Protein AF-A0A848JVA6-F1 (afdb_monomer_lite)

Radius of gyration: 17.42 Å; chains: 1; bounding box: 37×17×61 Å

pLDDT: mean 77.7, std 12.23, range [51.78, 90.69]

Structure (mmCIF, N/CA/C/O backbone):
data_AF-A0A848JVA6-F1
#
_entry.id   AF-A0A848JVA6-F1
#
loop_
_atom_site.group_PDB
_atom_site.id
_atom_site.type_symbol
_atom_site.label_atom_id
_atom_site.label_alt_id
_atom_site.label_comp_id
_atom_site.label_asym_id
_atom_site.label_entity_id
_atom_site.label_seq_id
_atom_site.pdbx_PDB_ins_code
_atom_site.Cartn_x
_atom_site.Cartn_y
_atom_site.Cartn_z
_atom_site.occupancy
_atom_site.B_iso_or_equiv
_atom_site.auth_seq_id
_atom_site.auth_comp_id
_atom_site.auth_asym_id
_atom_site.auth_atom_id
_atom_site.pdbx_PDB_model_num
ATOM 1 N N . MET A 1 1 ? 25.494 -10.259 -16.504 1.00 53.75 1 MET A N 1
ATOM 2 C CA . MET A 1 1 ? 24.195 -9.554 -16.576 1.00 53.75 1 MET A CA 1
ATOM 3 C C . MET A 1 1 ? 24.503 -8.065 -16.604 1.00 53.75 1 MET A C 1
ATOM 5 O O . MET A 1 1 ? 25.190 -7.590 -15.714 1.00 53.75 1 MET A O 1
ATOM 9 N N . SER A 1 2 ? 24.162 -7.373 -17.686 1.00 56.09 2 SER A N 1
ATOM 10 C CA . SER A 1 2 ? 24.612 -6.009 -18.000 1.00 56.09 2 SER A CA 1
ATOM 11 C C . SER A 1 2 ? 24.155 -4.990 -16.942 1.00 56.09 2 SER A C 1
ATOM 13 O O . SER A 1 2 ? 22.969 -4.937 -16.628 1.00 56.09 2 SER A O 1
ATOM 15 N N . SER A 1 3 ? 25.065 -4.155 -16.412 1.00 68.50 3 SER A N 1
ATOM 16 C CA . SER A 1 3 ? 24.784 -3.160 -15.347 1.00 68.50 3 SER A CA 1
ATOM 17 C C . SER A 1 3 ? 23.570 -2.261 -15.615 1.00 68.50 3 SER A C 1
ATOM 19 O O . SER A 1 3 ? 22.908 -1.820 -14.679 1.00 68.50 3 SER A O 1
ATOM 21 N N . LEU A 1 4 ? 23.232 -2.025 -16.885 1.00 74.38 4 LEU A N 1
ATOM 22 C CA . LEU A 1 4 ? 22.045 -1.271 -17.298 1.00 74.38 4 LEU A CA 1
ATOM 23 C C . LEU A 1 4 ? 20.727 -1.973 -16.933 1.00 74.38 4 LEU A C 1
ATOM 25 O O . LEU A 1 4 ? 19.780 -1.315 -16.506 1.00 74.38 4 LEU A O 1
ATOM 29 N N . ALA A 1 5 ? 20.668 -3.302 -17.051 1.00 76.38 5 ALA A N 1
ATOM 30 C CA . ALA A 1 5 ? 19.492 -4.084 -16.673 1.00 76.38 5 ALA A CA 1
ATOM 31 C C . ALA A 1 5 ? 19.279 -4.067 -15.152 1.00 76.38 5 ALA A C 1
ATOM 33 O O . ALA A 1 5 ? 18.150 -3.936 -14.682 1.00 76.38 5 ALA A O 1
ATOM 34 N N . ILE A 1 6 ? 20.373 -4.123 -14.387 1.00 80.62 6 ILE A N 1
ATOM 35 C CA . ILE A 1 6 ? 20.347 -4.042 -12.922 1.00 80.62 6 ILE A CA 1
ATOM 36 C C . ILE A 1 6 ? 19.851 -2.661 -12.479 1.00 80.62 6 ILE A C 1
ATOM 38 O O . ILE A 1 6 ? 18.968 -2.576 -11.630 1.00 80.62 6 ILE A O 1
ATOM 42 N N . LEU A 1 7 ? 20.345 -1.580 -13.094 1.00 83.38 7 LEU A N 1
ATOM 43 C CA . LEU A 1 7 ? 19.913 -0.221 -12.764 1.00 83.38 7 LEU A CA 1
ATOM 44 C C . LEU A 1 7 ? 18.431 0.021 -13.099 1.00 83.38 7 LEU A C 1
ATOM 46 O O . LEU A 1 7 ? 17.715 0.635 -12.310 1.00 83.38 7 LEU A O 1
ATOM 50 N N . ALA A 1 8 ? 17.945 -0.485 -14.237 1.00 81.12 8 ALA A N 1
ATOM 51 C CA . ALA A 1 8 ? 16.527 -0.410 -14.592 1.00 81.12 8 ALA A CA 1
ATOM 52 C C . ALA A 1 8 ? 15.645 -1.188 -13.600 1.00 81.12 8 ALA A C 1
ATOM 54 O O . ALA A 1 8 ? 14.603 -0.686 -13.174 1.00 81.12 8 ALA A O 1
ATOM 55 N N . HIS A 1 9 ? 16.091 -2.375 -13.180 1.00 80.88 9 HIS A N 1
ATOM 56 C CA . HIS A 1 9 ? 15.400 -3.181 -12.178 1.00 80.88 9 HIS A CA 1
ATOM 57 C C . HIS A 1 9 ? 15.358 -2.489 -10.809 1.00 80.88 9 HIS A C 1
ATOM 59 O O . HIS A 1 9 ? 14.297 -2.412 -10.198 1.00 80.88 9 HIS A O 1
ATOM 65 N N . LEU A 1 10 ? 16.473 -1.906 -10.361 1.00 86.44 10 LEU A N 1
ATOM 66 C CA . LEU A 1 10 ? 16.539 -1.133 -9.117 1.00 86.44 10 LEU A CA 1
ATOM 67 C C . LEU A 1 10 ? 15.612 0.085 -9.136 1.00 86.44 10 LEU A C 1
ATOM 69 O O . LEU A 1 10 ? 14.932 0.350 -8.150 1.00 86.44 10 LEU A O 1
ATOM 73 N N . ARG A 1 11 ? 15.545 0.813 -10.257 1.00 83.06 11 ARG A N 1
ATOM 74 C CA . ARG A 1 11 ? 14.624 1.952 -10.408 1.00 83.06 11 ARG A CA 1
ATOM 75 C C . ARG A 1 11 ? 13.167 1.513 -10.326 1.00 83.06 11 ARG A C 1
ATOM 77 O O . ARG A 1 11 ? 12.377 2.161 -9.648 1.00 83.06 11 ARG A O 1
ATOM 84 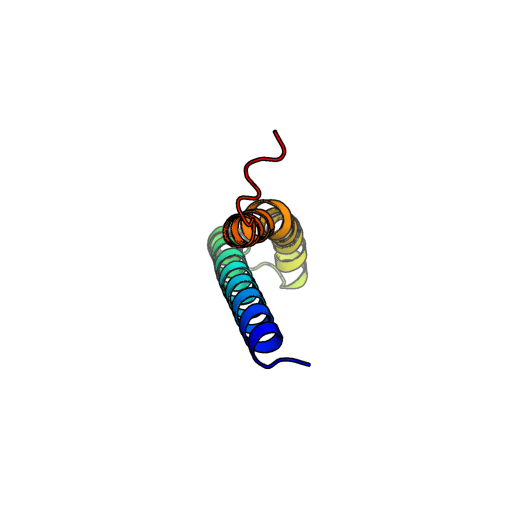N N . PHE A 1 12 ? 12.821 0.415 -10.996 1.00 81.31 12 PHE A N 1
ATOM 85 C CA . PHE A 1 12 ? 11.485 -0.169 -10.914 1.00 81.31 12 PHE A CA 1
ATOM 86 C C . PHE A 1 12 ? 11.146 -0.584 -9.480 1.00 81.31 12 PHE A C 1
ATOM 88 O O . PHE A 1 12 ? 10.095 -0.214 -8.962 1.00 81.31 12 PHE A O 1
ATOM 95 N N . LEU A 1 13 ? 12.064 -1.295 -8.823 1.00 86.69 13 LEU A N 1
ATOM 96 C CA . LEU A 1 13 ? 11.895 -1.760 -7.453 1.00 86.69 13 LEU A CA 1
ATOM 97 C C . LEU A 1 13 ? 11.724 -0.588 -6.479 1.00 86.69 13 LEU A C 1
ATOM 99 O O . LEU A 1 13 ? 10.813 -0.604 -5.657 1.00 86.69 13 LEU A O 1
ATOM 103 N N . GLY A 1 14 ? 12.537 0.460 -6.625 1.00 88.25 14 GLY A N 1
ATOM 104 C CA . GLY A 1 14 ? 12.430 1.683 -5.834 1.00 88.25 14 GLY A CA 1
ATOM 105 C C . GLY A 1 14 ? 11.089 2.391 -6.024 1.00 88.25 14 GLY A C 1
ATOM 106 O O . GLY A 1 14 ? 10.454 2.771 -5.044 1.00 88.25 14 GLY A O 1
ATOM 107 N N . LEU A 1 15 ? 10.608 2.515 -7.266 1.00 85.69 15 LEU A N 1
ATOM 108 C CA . LEU A 1 15 ? 9.315 3.144 -7.551 1.00 85.69 15 LEU A CA 1
ATOM 109 C C . LEU A 1 15 ? 8.150 2.340 -6.952 1.00 85.69 15 LEU A C 1
ATOM 111 O O . LEU A 1 15 ? 7.234 2.918 -6.368 1.00 85.69 15 LEU A O 1
ATOM 115 N N . MET A 1 16 ? 8.218 1.009 -7.043 1.00 84.25 16 MET A N 1
ATOM 116 C CA . MET A 1 16 ? 7.242 0.110 -6.424 1.00 84.25 16 MET A CA 1
ATOM 117 C C . MET A 1 16 ? 7.273 0.211 -4.895 1.00 84.25 16 MET A C 1
ATOM 119 O O . MET A 1 16 ? 6.212 0.304 -4.287 1.00 84.25 16 MET A O 1
ATOM 123 N N . MET A 1 17 ? 8.457 0.251 -4.270 1.00 87.38 17 MET A N 1
ATOM 124 C CA . MET A 1 17 ? 8.604 0.425 -2.818 1.00 87.38 17 MET A CA 1
ATOM 125 C C . MET A 1 17 ? 8.014 1.749 -2.337 1.00 87.38 17 MET A C 1
ATOM 127 O O . MET A 1 17 ? 7.245 1.755 -1.378 1.00 87.38 17 MET A O 1
ATOM 131 N N . ILE A 1 18 ? 8.331 2.858 -3.010 1.00 90.56 18 ILE A N 1
ATOM 132 C CA . ILE A 1 18 ? 7.797 4.180 -2.657 1.00 90.56 18 ILE A CA 1
ATOM 133 C C . ILE A 1 18 ? 6.273 4.195 -2.816 1.00 90.56 18 ILE A C 1
ATOM 135 O O . ILE A 1 18 ? 5.568 4.631 -1.906 1.00 90.56 18 ILE A O 1
ATOM 139 N N . GLY A 1 19 ? 5.752 3.674 -3.932 1.00 85.44 19 GLY A N 1
ATOM 140 C CA . GLY A 1 19 ? 4.312 3.592 -4.174 1.00 85.44 19 GLY A CA 1
ATOM 141 C C . GLY A 1 19 ? 3.586 2.737 -3.133 1.00 85.44 19 GLY A C 1
ATOM 142 O O . GLY A 1 19 ? 2.543 3.145 -2.625 1.00 85.44 19 GLY A O 1
ATOM 143 N N . ALA A 1 20 ? 4.163 1.589 -2.766 1.00 86.25 20 ALA A N 1
ATOM 144 C CA . ALA A 1 20 ? 3.644 0.728 -1.709 1.00 86.25 20 ALA A CA 1
ATOM 145 C C . ALA A 1 20 ? 3.611 1.461 -0.365 1.00 86.25 20 ALA A C 1
ATOM 147 O O . ALA A 1 20 ? 2.567 1.534 0.271 1.00 86.25 20 ALA A O 1
ATOM 148 N N . TYR A 1 21 ? 4.739 2.044 0.048 1.00 88.38 21 TYR A N 1
ATOM 149 C CA . TYR A 1 21 ? 4.866 2.722 1.335 1.00 88.38 21 TYR A CA 1
ATOM 150 C C . TYR A 1 21 ? 3.895 3.899 1.468 1.00 88.38 21 TYR A C 1
ATOM 152 O O . TYR A 1 21 ? 3.244 4.051 2.503 1.00 88.38 21 TYR A O 1
ATOM 160 N N . ALA A 1 22 ? 3.755 4.706 0.414 1.00 89.31 22 ALA A N 1
ATOM 161 C CA . ALA A 1 22 ? 2.817 5.822 0.391 1.00 89.31 22 ALA A CA 1
ATOM 162 C C . ALA A 1 22 ? 1.361 5.343 0.502 1.00 89.31 22 ALA A C 1
ATOM 164 O O . ALA A 1 22 ? 0.602 5.865 1.316 1.00 89.31 22 ALA A O 1
ATOM 165 N N . LEU A 1 23 ? 0.985 4.316 -0.267 1.00 87.56 23 LEU A N 1
ATOM 166 C CA . LEU A 1 23 ? -0.362 3.747 -0.237 1.00 87.56 23 LEU A CA 1
ATOM 167 C C . LEU A 1 23 ? -0.694 3.155 1.136 1.00 87.56 23 LEU A C 1
ATOM 169 O O . LEU A 1 23 ? -1.767 3.410 1.679 1.00 87.56 23 LEU A O 1
ATOM 173 N N . ILE A 1 24 ? 0.243 2.396 1.705 1.00 87.88 24 ILE A N 1
ATOM 174 C CA . ILE A 1 24 ? 0.109 1.776 3.021 1.00 87.88 24 ILE A CA 1
ATOM 175 C C . ILE A 1 24 ? -0.161 2.840 4.084 1.00 87.88 24 ILE A C 1
ATOM 177 O O . ILE A 1 24 ? -1.133 2.728 4.830 1.00 87.88 24 ILE A O 1
ATOM 181 N N . ASN A 1 25 ? 0.665 3.887 4.123 1.00 90.69 25 ASN A N 1
ATOM 182 C CA . ASN A 1 25 ? 0.506 4.965 5.093 1.00 90.69 25 ASN A CA 1
ATOM 183 C C . ASN A 1 25 ? -0.786 5.753 4.883 1.00 90.69 25 ASN A C 1
ATOM 185 O O . ASN A 1 25 ? -1.425 6.108 5.864 1.00 90.69 25 ASN A O 1
ATOM 189 N N . ALA A 1 26 ? -1.204 5.999 3.639 1.00 88.81 26 ALA A N 1
ATOM 190 C CA . ALA A 1 26 ? -2.460 6.694 3.362 1.00 88.81 26 ALA A CA 1
ATOM 191 C C . ALA A 1 26 ? -3.673 5.907 3.884 1.00 88.81 26 ALA A C 1
ATOM 193 O O . ALA A 1 26 ? -4.552 6.472 4.532 1.00 88.81 26 ALA A O 1
ATOM 194 N N . ILE A 1 27 ? -3.687 4.592 3.649 1.00 87.12 27 ILE A N 1
ATOM 195 C CA . ILE A 1 27 ? -4.732 3.688 4.136 1.00 87.12 27 ILE A CA 1
ATOM 196 C C . ILE A 1 27 ? -4.722 3.660 5.665 1.00 87.12 27 ILE A C 1
ATOM 198 O O . ILE A 1 27 ? -5.757 3.900 6.279 1.00 87.12 27 ILE A O 1
ATOM 202 N N . LEU A 1 28 ? -3.562 3.447 6.294 1.00 86.56 28 LEU A N 1
ATOM 203 C CA . LEU A 1 28 ? -3.456 3.451 7.755 1.00 86.56 28 LEU A CA 1
ATOM 204 C C . LEU A 1 28 ? -3.851 4.796 8.367 1.00 86.56 28 LEU A C 1
ATOM 206 O O . LEU A 1 28 ? -4.519 4.802 9.391 1.00 86.56 28 LEU A O 1
ATOM 210 N N . ALA A 1 29 ? -3.485 5.924 7.758 1.00 87.75 29 ALA A N 1
ATOM 211 C CA . ALA A 1 29 ? -3.867 7.247 8.243 1.00 87.75 29 ALA A CA 1
ATOM 212 C C . ALA A 1 29 ? -5.388 7.454 8.188 1.00 87.75 29 ALA A C 1
ATOM 214 O O . ALA A 1 29 ? -5.962 8.012 9.120 1.00 87.75 29 ALA A O 1
ATOM 215 N N . LEU A 1 30 ? -6.043 6.957 7.134 1.00 87.00 30 LEU A N 1
ATOM 216 C CA . LEU A 1 30 ? -7.496 7.019 6.983 1.00 87.00 30 LEU A CA 1
ATOM 217 C C . LEU A 1 30 ? -8.227 6.072 7.948 1.00 87.00 30 LEU A C 1
ATOM 219 O O . LEU A 1 30 ? -9.280 6.418 8.477 1.00 87.00 30 LEU A O 1
ATOM 223 N N . LEU A 1 31 ? -7.662 4.887 8.190 1.00 85.06 31 LEU A N 1
ATOM 224 C CA . LEU A 1 31 ? -8.210 3.880 9.101 1.00 85.06 31 LEU A CA 1
ATOM 225 C C . LEU A 1 31 ? -7.913 4.174 10.573 1.00 85.06 31 LEU A C 1
ATOM 227 O O . LEU A 1 31 ? -8.710 3.791 11.420 1.00 85.06 31 LEU A O 1
ATOM 231 N N . SER A 1 32 ? -6.827 4.884 10.882 1.00 84.00 32 SER A N 1
ATOM 232 C CA . SER A 1 32 ? -6.388 5.240 12.238 1.00 84.00 32 SER A CA 1
ATOM 233 C C . SER A 1 32 ? -7.518 5.746 13.149 1.00 84.00 32 SER A C 1
ATOM 235 O O . SER A 1 32 ? -7.706 5.148 14.211 1.00 84.00 32 SER A O 1
ATOM 237 N N . PRO A 1 33 ? -8.339 6.748 12.758 1.00 83.44 33 PRO A N 1
ATOM 238 C CA . PRO A 1 33 ? -9.439 7.217 13.605 1.00 83.44 33 PRO A CA 1
ATOM 239 C C . PRO A 1 33 ? -10.547 6.173 13.819 1.00 83.44 33 PRO A C 1
ATOM 241 O O . PRO A 1 33 ? -11.249 6.229 14.822 1.00 83.44 33 PRO A O 1
ATOM 244 N N . ILE A 1 34 ? -10.708 5.221 12.898 1.00 81.56 34 ILE A N 1
ATOM 245 C CA . ILE A 1 34 ? -11.773 4.205 12.914 1.00 81.56 34 ILE A CA 1
ATOM 246 C C . ILE A 1 34 ? -11.326 2.965 13.700 1.00 81.56 34 ILE A C 1
ATOM 248 O O . ILE A 1 34 ? -12.112 2.355 14.419 1.00 81.56 34 ILE A O 1
ATOM 252 N N . THR A 1 35 ? -10.047 2.605 13.590 1.00 84.38 35 THR A N 1
ATOM 253 C CA . THR A 1 35 ? -9.432 1.457 14.269 1.00 84.38 35 THR A CA 1
ATOM 254 C C . THR A 1 35 ? -8.835 1.817 15.634 1.00 84.38 35 THR A C 1
ATOM 256 O O . THR A 1 35 ? -8.098 1.021 16.218 1.00 84.38 35 THR A O 1
ATOM 259 N N . ALA A 1 36 ? -9.114 3.017 16.153 1.00 78.31 36 ALA A N 1
ATOM 260 C CA . ALA A 1 36 ? -8.622 3.469 17.449 1.00 78.31 36 ALA A CA 1
ATOM 261 C C . ALA A 1 36 ? -9.152 2.554 18.570 1.00 78.31 36 ALA A C 1
ATOM 263 O O . ALA A 1 36 ? -10.354 2.468 18.810 1.00 78.31 36 ALA A O 1
ATOM 264 N N . GLY A 1 37 ? -8.245 1.834 19.237 1.00 81.88 37 GLY A N 1
ATOM 265 C CA . GLY A 1 37 ? -8.578 0.859 20.284 1.00 81.88 37 GLY A CA 1
ATOM 266 C C . GLY A 1 37 ? -8.861 -0.563 19.783 1.00 81.88 37 GLY A C 1
ATOM 267 O O . GLY A 1 37 ? -9.128 -1.445 20.598 1.00 81.88 37 GLY A O 1
ATOM 268 N N . TRP A 1 38 ? -8.778 -0.819 18.473 1.00 84.81 38 TRP A N 1
ATOM 269 C CA . TRP A 1 38 ? -8.912 -2.172 17.933 1.00 84.81 38 TRP A CA 1
ATOM 270 C C . TRP A 1 38 ? -7.622 -2.972 18.140 1.00 84.81 38 TRP A C 1
ATOM 272 O O . TRP A 1 38 ? -6.519 -2.424 18.043 1.00 84.81 38 TRP A O 1
ATOM 282 N N . PRO A 1 39 ? -7.723 -4.287 18.385 1.00 85.69 39 PRO A N 1
ATOM 283 C CA . PRO A 1 39 ? -6.552 -5.141 18.401 1.00 85.69 39 PRO A CA 1
ATOM 284 C C . PRO A 1 39 ? -5.938 -5.238 16.994 1.00 85.69 39 PRO A C 1
ATOM 286 O O . PRO A 1 39 ? -6.642 -5.247 15.984 1.00 85.69 39 PRO A O 1
ATOM 289 N N . ILE A 1 40 ? -4.606 -5.341 16.936 1.00 84.56 40 ILE A N 1
ATOM 290 C CA . ILE A 1 40 ? -3.805 -5.231 15.699 1.00 84.56 40 ILE A CA 1
ATOM 291 C C . ILE A 1 40 ? -4.304 -6.165 14.587 1.00 84.56 40 ILE A C 1
ATOM 293 O O . ILE A 1 40 ? -4.311 -5.772 13.420 1.00 84.56 40 ILE A O 1
ATOM 297 N N . TRP A 1 41 ? -4.752 -7.376 14.934 1.00 85.88 41 TRP A N 1
ATOM 298 C CA . TRP A 1 4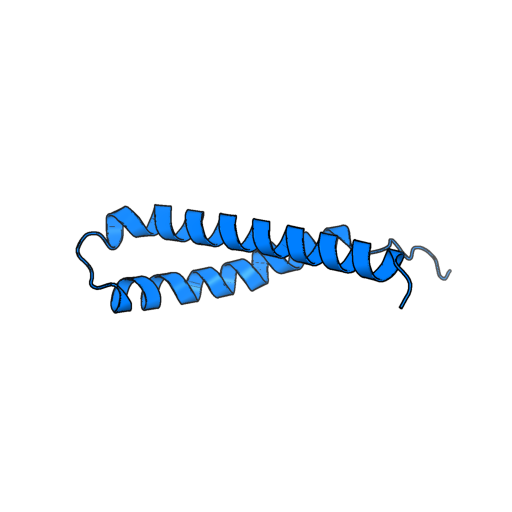1 ? -5.256 -8.365 13.976 1.00 85.88 41 TRP A CA 1
ATOM 299 C C . TRP A 1 41 ? -6.523 -7.896 13.245 1.00 85.88 41 TRP A C 1
ATOM 301 O O . TRP A 1 41 ? -6.659 -8.137 12.050 1.00 85.88 41 TRP A O 1
ATOM 311 N N . ALA A 1 42 ? -7.426 -7.187 13.928 1.00 84.50 42 ALA A N 1
ATOM 312 C CA . ALA A 1 42 ? -8.660 -6.686 13.331 1.00 84.50 42 ALA A CA 1
ATOM 313 C C . ALA A 1 42 ? -8.360 -5.505 12.397 1.00 84.50 42 ALA A C 1
ATOM 315 O O . ALA A 1 42 ? -8.854 -5.451 11.271 1.00 84.50 42 ALA A O 1
ATOM 316 N N . SER A 1 43 ? -7.468 -4.609 12.826 1.00 85.38 43 SER A N 1
ATOM 317 C CA . SER A 1 43 ? -7.009 -3.475 12.019 1.00 85.38 43 SER A CA 1
ATOM 318 C C . SER A 1 43 ? -6.266 -3.928 10.760 1.00 85.38 43 SER A C 1
ATOM 320 O O . SER A 1 43 ? -6.477 -3.370 9.686 1.00 85.38 43 SER A O 1
ATOM 322 N N . THR A 1 44 ? -5.432 -4.970 10.854 1.00 85.81 44 THR A N 1
ATOM 323 C CA . THR A 1 44 ? -4.745 -5.542 9.683 1.00 85.81 44 THR A CA 1
ATOM 324 C C . THR A 1 44 ? -5.707 -6.267 8.751 1.00 85.81 44 THR A C 1
ATOM 326 O O . THR A 1 44 ? -5.617 -6.066 7.543 1.00 85.81 44 THR A O 1
ATOM 329 N N . LEU A 1 45 ? -6.671 -7.031 9.274 1.00 88.44 45 LEU A N 1
ATOM 330 C CA . LEU A 1 45 ? -7.687 -7.690 8.446 1.00 88.44 45 LEU A CA 1
ATOM 331 C C . LEU A 1 45 ? -8.512 -6.680 7.633 1.00 88.44 45 LEU A C 1
ATOM 333 O O . LEU A 1 45 ? -8.890 -6.968 6.502 1.00 88.44 45 LEU A O 1
ATOM 337 N N . LEU A 1 46 ? -8.759 -5.491 8.191 1.00 87.25 46 LEU A N 1
ATOM 338 C CA . LEU A 1 46 ? -9.495 -4.415 7.528 1.00 87.25 46 LEU A CA 1
ATOM 339 C C . LEU A 1 46 ? -8.621 -3.609 6.553 1.00 87.25 46 LEU A C 1
ATOM 341 O O . LEU A 1 46 ? -9.093 -3.203 5.494 1.00 87.25 46 LEU A O 1
ATOM 345 N N . ALA A 1 47 ? -7.347 -3.386 6.887 1.00 86.12 47 ALA A N 1
ATOM 346 C CA . ALA A 1 47 ? -6.422 -2.590 6.077 1.00 86.12 47 ALA A CA 1
ATOM 347 C C . ALA A 1 47 ? -5.834 -3.353 4.875 1.00 86.12 47 ALA A C 1
ATOM 349 O O . ALA A 1 47 ? -5.554 -2.749 3.838 1.00 86.12 47 ALA A O 1
ATOM 350 N N . VAL A 1 48 ? -5.647 -4.673 4.981 1.00 89.62 48 VAL A N 1
ATOM 351 C CA . VAL A 1 48 ? -5.014 -5.490 3.929 1.00 89.62 48 VAL A CA 1
ATOM 352 C C . VAL A 1 48 ? -5.843 -5.566 2.634 1.00 89.62 48 VAL A C 1
ATOM 354 O O . VAL A 1 48 ? -5.267 -5.349 1.565 1.00 89.62 48 VAL A O 1
ATOM 357 N N . PRO A 1 49 ? -7.168 -5.816 2.653 1.00 88.44 49 PRO A N 1
ATOM 358 C CA . PRO A 1 49 ? -7.971 -5.864 1.431 1.00 88.44 49 PRO A CA 1
ATOM 359 C C . PRO A 1 49 ? -7.884 -4.586 0.570 1.00 88.44 49 PRO A C 1
ATOM 361 O O . PRO A 1 49 ? -7.581 -4.703 -0.624 1.00 88.44 49 PRO A O 1
ATOM 364 N N . PRO A 1 50 ? -8.058 -3.364 1.122 1.00 86.94 50 PRO A N 1
ATOM 365 C CA . PRO A 1 50 ? -7.892 -2.139 0.346 1.00 86.94 50 PRO A CA 1
ATOM 366 C C . PRO A 1 50 ? -6.432 -1.876 -0.048 1.00 86.94 50 PRO A C 1
ATOM 368 O O . PRO A 1 50 ? -6.202 -1.337 -1.130 1.00 86.94 50 PRO A O 1
ATOM 371 N N . MET A 1 51 ? -5.440 -2.293 0.753 1.00 87.50 51 MET A N 1
ATOM 372 C CA . MET A 1 51 ? -4.023 -2.224 0.357 1.00 87.50 51 MET A CA 1
ATOM 373 C C . MET A 1 51 ? -3.757 -3.005 -0.925 1.00 87.50 51 MET A C 1
ATOM 375 O O . MET A 1 51 ? -3.151 -2.470 -1.852 1.00 87.50 51 MET A O 1
ATOM 379 N N . VAL A 1 52 ? -4.208 -4.260 -0.986 1.00 86.31 52 VAL A N 1
ATOM 380 C CA . VAL A 1 52 ? -3.973 -5.135 -2.140 1.00 86.31 52 VAL A CA 1
ATOM 381 C C . VAL A 1 52 ? -4.701 -4.594 -3.367 1.00 86.31 52 VAL A C 1
ATOM 383 O O . VAL A 1 52 ? -4.091 -4.485 -4.432 1.00 86.31 52 VAL A O 1
ATOM 386 N N . MET A 1 53 ? -5.963 -4.167 -3.220 1.00 85.69 53 MET A N 1
ATOM 387 C CA . MET A 1 53 ? -6.690 -3.515 -4.315 1.00 85.69 53 MET A CA 1
ATOM 388 C C . MET A 1 53 ? -5.968 -2.259 -4.808 1.00 85.69 53 MET A C 1
ATOM 390 O O . MET A 1 53 ? -5.772 -2.105 -6.012 1.00 85.69 53 MET A O 1
ATOM 394 N N . GLY A 1 54 ? -5.515 -1.389 -3.902 1.00 84.44 54 GLY A N 1
ATOM 395 C CA . GLY A 1 54 ? -4.778 -0.181 -4.262 1.00 84.44 54 GLY A CA 1
ATOM 396 C C . GLY 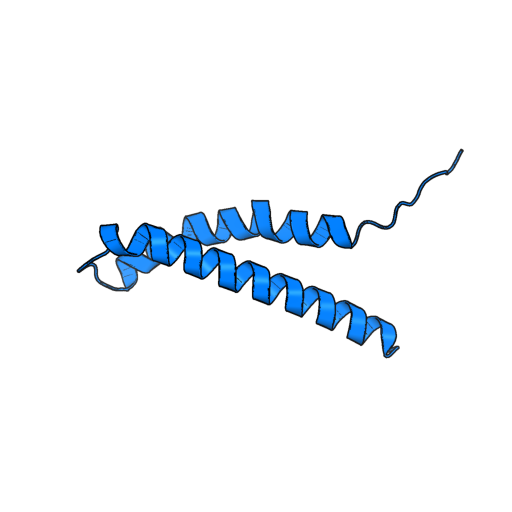A 1 54 ? -3.448 -0.492 -4.952 1.00 84.44 54 GLY A C 1
ATOM 397 O O . GLY A 1 54 ? -3.089 0.155 -5.932 1.00 84.44 54 GLY A O 1
ATOM 398 N N . MET A 1 55 ? -2.725 -1.526 -4.526 1.00 83.50 55 MET A N 1
ATOM 399 C CA . MET A 1 55 ? -1.470 -1.913 -5.172 1.00 83.50 55 MET A CA 1
ATOM 400 C C . MET A 1 55 ? -1.691 -2.407 -6.606 1.00 83.50 55 MET A C 1
ATOM 402 O O . MET A 1 55 ? -0.975 -2.001 -7.525 1.00 83.50 55 MET A O 1
ATOM 406 N N . VAL A 1 56 ? -2.708 -3.245 -6.812 1.00 77.50 56 VAL A N 1
ATOM 407 C CA . VAL A 1 56 ? -3.036 -3.808 -8.128 1.00 77.50 56 VAL A CA 1
ATOM 408 C C . VAL A 1 56 ? -3.608 -2.741 -9.069 1.00 77.50 56 VAL A C 1
ATOM 410 O O . VAL A 1 56 ? -3.248 -2.721 -10.246 1.00 77.50 56 VAL A O 1
ATOM 413 N N . HIS A 1 57 ? -4.448 -1.828 -8.568 1.00 74.00 57 HIS A N 1
ATOM 414 C CA . HIS A 1 57 ? -5.151 -0.839 -9.394 1.00 74.00 57 HIS A CA 1
ATOM 415 C C . HIS A 1 57 ? -4.488 0.538 -9.500 1.00 74.00 57 HIS A C 1
ATOM 417 O O . HIS A 1 57 ? -4.792 1.257 -10.447 1.00 74.00 57 HIS A O 1
ATOM 423 N N . LEU A 1 58 ? -3.601 0.936 -8.584 1.00 67.50 58 LEU A N 1
ATOM 424 C CA . LEU A 1 58 ? -2.897 2.228 -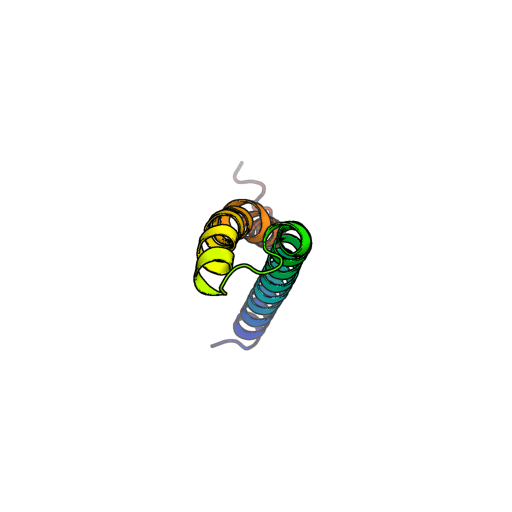8.644 1.00 67.50 58 LEU A CA 1
ATOM 425 C C . LEU A 1 58 ? -1.403 2.041 -8.884 1.00 67.50 58 LEU A C 1
ATOM 427 O O . LEU A 1 58 ? -0.862 2.583 -9.846 1.00 67.50 58 LEU A O 1
ATOM 431 N N . VAL A 1 59 ? -0.729 1.245 -8.053 1.00 66.12 59 VAL A N 1
ATOM 432 C CA . VAL A 1 59 ? 0.739 1.134 -8.106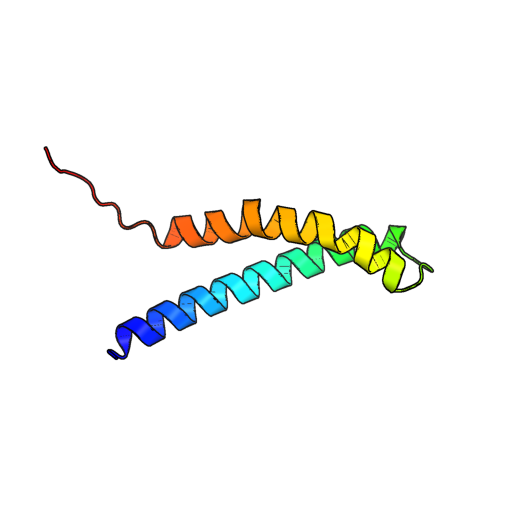 1.00 66.12 59 VAL A CA 1
ATOM 433 C C . VAL A 1 59 ? 1.190 0.432 -9.391 1.00 66.12 59 VAL A C 1
ATOM 435 O O . VAL A 1 59 ? 2.057 0.939 -10.106 1.00 66.12 59 VAL A O 1
ATOM 438 N N . LEU A 1 60 ? 0.556 -0.689 -9.743 1.00 64.38 60 LEU A N 1
ATOM 439 C CA . LEU A 1 60 ? 0.889 -1.453 -10.944 1.00 64.38 60 LEU A CA 1
ATOM 440 C C . LEU A 1 60 ? 0.684 -0.670 -12.261 1.00 64.38 60 LEU A C 1
ATOM 442 O O . LEU A 1 60 ? 1.594 -0.694 -13.094 1.00 64.38 60 LEU A O 1
ATOM 446 N N . PRO A 1 61 ? -0.436 0.044 -12.499 1.00 61.38 61 PRO A N 1
ATOM 447 C CA . PRO A 1 61 ? -0.593 0.839 -13.717 1.00 61.38 61 PRO A CA 1
ATOM 448 C C . PRO A 1 61 ? 0.294 2.083 -13.756 1.00 61.38 61 PRO A C 1
ATOM 450 O O . PRO A 1 61 ? 0.761 2.426 -14.840 1.00 61.38 61 PRO A O 1
ATOM 453 N N . ILE A 1 62 ? 0.574 2.738 -12.622 1.00 63.06 62 ILE A N 1
ATOM 454 C CA . ILE A 1 62 ? 1.506 3.879 -12.582 1.00 63.06 62 ILE A CA 1
ATOM 455 C C . ILE A 1 62 ? 2.917 3.418 -12.952 1.00 63.06 62 ILE A C 1
ATOM 457 O O . ILE A 1 62 ? 3.572 4.058 -13.778 1.00 63.06 62 ILE A O 1
ATOM 461 N N . ALA A 1 63 ? 3.353 2.275 -12.415 1.00 61.75 63 ALA A N 1
ATOM 462 C CA . ALA A 1 63 ? 4.617 1.669 -12.796 1.00 61.75 63 ALA A CA 1
ATOM 463 C C . ALA A 1 63 ? 4.601 1.277 -14.282 1.00 61.75 63 ALA A C 1
ATOM 465 O O . ALA A 1 63 ? 5.448 1.744 -15.033 1.00 61.75 63 ALA A O 1
ATOM 466 N N . ARG A 1 64 ? 3.599 0.526 -14.764 1.00 59.75 64 ARG A N 1
ATOM 467 C CA . ARG A 1 64 ? 3.493 0.128 -16.186 1.00 59.75 64 ARG A CA 1
ATOM 468 C C . ARG A 1 64 ? 3.466 1.316 -17.155 1.00 59.75 64 ARG A C 1
ATOM 470 O O . ARG A 1 64 ? 4.058 1.217 -18.227 1.00 59.75 64 ARG A O 1
ATOM 477 N N . ARG A 1 65 ? 2.858 2.449 -16.782 1.00 58.53 65 ARG A N 1
ATOM 478 C CA . ARG A 1 65 ? 2.831 3.674 -17.606 1.00 58.53 65 ARG A CA 1
ATOM 479 C C . ARG A 1 65 ? 4.212 4.267 -17.873 1.00 58.53 65 ARG A C 1
ATOM 481 O O . ARG A 1 65 ? 4.403 4.852 -18.929 1.00 58.53 65 ARG A O 1
ATOM 488 N N . HIS A 1 66 ? 5.166 4.103 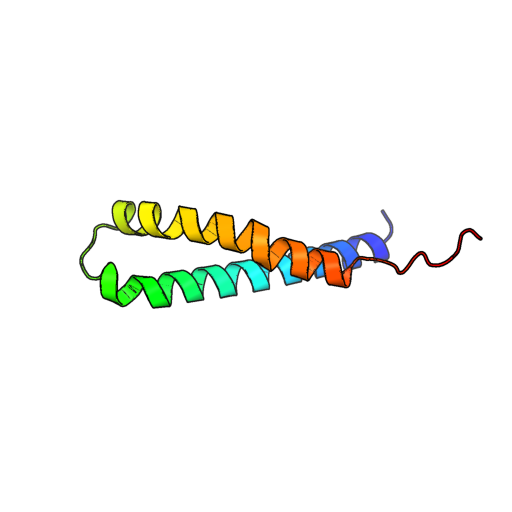-16.960 1.00 55.47 66 HIS A N 1
ATOM 489 C CA . HIS A 1 66 ? 6.523 4.639 -17.124 1.00 55.47 66 HIS A CA 1
ATOM 490 C C . HIS A 1 66 ? 7.460 3.694 -17.895 1.00 55.47 66 HIS A C 1
ATOM 492 O O . HIS A 1 66 ? 8.589 4.064 -18.208 1.00 55.47 66 HIS A O 1
ATOM 498 N N . LEU A 1 67 ? 7.006 2.468 -18.181 1.00 55.25 67 LEU A N 1
ATOM 499 C CA . LEU A 1 67 ? 7.793 1.388 -18.789 1.00 55.25 67 LEU A CA 1
ATOM 500 C C . LEU A 1 67 ? 7.320 1.064 -20.210 1.00 55.25 67 LEU A C 1
ATOM 502 O O . LEU A 1 67 ? 8.028 0.380 -20.948 1.00 55.25 67 LEU A O 1
ATOM 506 N N . ALA A 1 68 ? 6.119 1.515 -20.583 1.00 53.91 68 ALA A N 1
ATOM 507 C CA . ALA A 1 68 ? 5.577 1.335 -21.917 1.00 53.91 68 ALA A CA 1
ATOM 508 C C . ALA A 1 68 ? 6.422 2.141 -22.911 1.00 53.91 68 ALA A C 1
ATOM 510 O O . ALA A 1 68 ? 6.243 3.344 -23.093 1.00 53.91 68 ALA A O 1
ATOM 511 N N . ARG A 1 69 ? 7.379 1.460 -23.544 1.00 58.38 69 ARG A N 1
ATOM 512 C CA . ARG A 1 69 ? 8.052 1.953 -24.739 1.00 58.38 69 ARG A CA 1
ATOM 513 C C . ARG A 1 69 ? 6.967 2.246 -25.788 1.00 58.38 69 ARG A C 1
ATOM 515 O O . ARG A 1 69 ? 6.133 1.370 -26.029 1.00 58.38 69 ARG A O 1
ATOM 522 N N . PRO A 1 70 ? 6.924 3.447 -26.384 1.00 54.03 70 PRO A N 1
ATOM 523 C CA . PRO A 1 70 ? 6.014 3.724 -27.482 1.00 54.03 70 PRO A CA 1
ATOM 524 C C . PRO A 1 70 ? 6.519 2.971 -28.717 1.00 54.03 70 PRO A C 1
ATOM 526 O O . PRO A 1 70 ? 7.272 3.517 -29.518 1.00 54.03 70 PRO A O 1
ATOM 529 N N . ASP A 1 71 ? 6.132 1.706 -28.869 1.00 59.31 71 ASP A N 1
ATOM 530 C CA . ASP A 1 71 ? 6.328 0.977 -30.122 1.00 59.31 71 ASP A CA 1
ATOM 531 C C . ASP A 1 71 ? 5.233 1.416 -31.101 1.00 59.31 71 ASP A C 1
ATOM 533 O O . ASP A 1 71 ? 4.207 0.767 -31.307 1.00 59.31 71 ASP A O 1
ATOM 537 N N . GLY A 1 72 ? 5.448 2.606 -31.658 1.00 62.12 72 GLY A N 1
ATOM 538 C CA . GLY A 1 72 ? 4.666 3.169 -32.743 1.00 62.12 72 GLY A CA 1
ATOM 539 C C . GLY A 1 72 ? 5.271 2.802 -34.096 1.00 62.12 72 GLY A C 1
ATOM 540 O O . GLY A 1 72 ? 6.405 3.171 -34.386 1.00 62.12 72 GLY A O 1
ATOM 541 N N . LYS A 1 73 ? 4.431 2.173 -34.928 1.00 51.78 73 LYS A N 1
ATOM 542 C CA . LYS A 1 73 ? 4.552 1.891 -36.372 1.00 51.78 73 LYS A CA 1
ATOM 543 C C . LYS A 1 73 ? 5.247 0.586 -36.783 1.00 51.78 73 LYS A C 1
ATOM 545 O O . LYS A 1 73 ? 6.392 0.562 -37.217 1.00 51.78 73 LYS A O 1
ATOM 550 N N . ARG A 1 74 ? 4.445 -0.484 -36.807 1.00 53.03 74 ARG A N 1
ATOM 551 C CA . ARG A 1 74 ? 4.371 -1.369 -37.981 1.00 53.03 74 ARG A CA 1
ATOM 552 C C . ARG A 1 74 ? 3.199 -0.879 -38.837 1.00 53.03 74 ARG A C 1
ATOM 554 O O . ARG A 1 74 ? 2.052 -1.114 -38.468 1.00 53.03 74 ARG A O 1
ATOM 561 N N . ALA A 1 75 ? 3.497 -0.130 -39.890 1.00 58.91 75 ALA A N 1
ATOM 562 C CA . ALA A 1 75 ? 2.592 0.192 -40.988 1.00 58.91 75 ALA A CA 1
ATOM 563 C C . ALA A 1 75 ? 3.415 0.122 -42.272 1.00 58.91 75 ALA A C 1
ATOM 565 O O . ALA A 1 75 ? 4.565 0.618 -42.218 1.00 58.91 75 ALA A O 1
#

Foldseek 3Di:
DDVVVVVVVVVLVVLLVVQLVVLLVVLCVVCVVVCPPPDPVVSCVVSVVVSVVCSVPPSVVVSVVVVDDPPDDPD

Sequence (75 aa):
MSSLAILAHLRFLGLMMIGAYALINAILALLSPITAGWPIWASTLLAVPPMVMGMVHLVLPIARRHLARPDGKRA

Secondary structure (DSSP, 8-state):
--HHHHHHHHHHHHHHHHHHHHHHHHHHHHHTTTSTT--HHHHHHHHHHHHHHHIIIIIHHHHHHHH--------